Protein AF-A0A7S2A337-F1 (afdb_monomer_lite)

Secondary structure (DSSP, 8-state):
-PPPP-EEEEEESSGGG-TTHHHHHHHHHTTS-EEEEEESS-TTS----HHHHHHHTHHHHHHHHHSTT--EEEEE-HHHHHHHHHHHHHHHHHTS---HHHHHHHHHHHHHTT-EEEEE--S-TTHHHHHHHHHHHHHHHHHHHHHHHH--

Structure (mmCIF, N/CA/C/O backbone):
data_AF-A0A7S2A337-F1
#
_entry.id   AF-A0A7S2A337-F1
#
loop_
_atom_site.group_PDB
_atom_site.id
_atom_site.type_symbol
_atom_site.label_atom_id
_atom_site.label_alt_id
_atom_site.label_comp_id
_atom_site.label_asym_id
_atom_site.label_entity_id
_atom_site.label_seq_id
_atom_site.pdbx_PDB_ins_code
_atom_site.Cartn_x
_atom_site.Cartn_y
_atom_site.Cartn_z
_atom_site.occupancy
_atom_site.B_iso_or_equiv
_atom_site.auth_seq_id
_atom_site.auth_comp_id
_atom_site.auth_asym_id
_atom_site.auth_atom_id
_atom_site.pdbx_PDB_model_num
ATOM 1 N N . LYS A 1 1 ? -21.017 -16.288 7.705 1.00 58.16 1 LYS A N 1
ATOM 2 C CA . LYS A 1 1 ? -19.805 -16.303 6.847 1.00 58.16 1 LYS A CA 1
ATOM 3 C C . LYS A 1 1 ? -18.745 -15.461 7.542 1.00 58.16 1 LYS A C 1
ATOM 5 O O . LYS A 1 1 ? -19.105 -14.393 8.012 1.00 58.16 1 LYS A O 1
ATOM 10 N N . LYS A 1 2 ? -17.506 -15.947 7.658 1.00 79.81 2 LYS A N 1
ATOM 11 C CA . LYS A 1 2 ? -16.381 -15.146 8.161 1.00 79.81 2 LYS A CA 1
ATOM 12 C C . LYS A 1 2 ? -15.875 -14.276 7.005 1.00 79.81 2 LYS A C 1
ATOM 14 O O . LYS A 1 2 ? -15.748 -14.798 5.898 1.00 79.81 2 LYS A O 1
ATOM 19 N N . LEU A 1 3 ? -15.692 -12.979 7.234 1.00 86.06 3 LEU A N 1
ATOM 20 C CA . LEU A 1 3 ? -15.081 -12.081 6.252 1.00 86.06 3 LEU A CA 1
ATOM 21 C C . LEU A 1 3 ? -13.567 -12.332 6.207 1.00 86.06 3 LEU A C 1
ATOM 23 O O . LEU A 1 3 ? -12.989 -12.773 7.203 1.00 86.06 3 LEU A O 1
ATOM 27 N N . GLY A 1 4 ? -12.961 -12.110 5.040 1.00 88.50 4 GLY A N 1
ATOM 28 C CA . GLY A 1 4 ? -11.506 -12.075 4.902 1.00 88.50 4 GLY A CA 1
ATOM 29 C C . GLY A 1 4 ? -10.929 -10.794 5.499 1.00 88.50 4 GLY A C 1
ATOM 30 O O . GLY A 1 4 ? -11.667 -9.855 5.796 1.00 88.50 4 GLY A O 1
ATOM 31 N N . GLU A 1 5 ? -9.614 -10.771 5.667 1.00 94.12 5 GLU A N 1
ATOM 32 C CA . GLU A 1 5 ? -8.886 -9.581 6.097 1.00 94.12 5 GLU A CA 1
ATOM 33 C C . GLU A 1 5 ? -8.990 -8.457 5.052 1.00 94.12 5 GLU A C 1
ATOM 35 O O . GLU A 1 5 ? -9.032 -8.706 3.844 1.00 94.12 5 GLU A O 1
ATOM 40 N N . CYS A 1 6 ? -9.073 -7.209 5.518 1.00 96.75 6 CYS A N 1
ATOM 41 C CA . CYS A 1 6 ? -9.213 -6.036 4.665 1.00 96.75 6 CYS A CA 1
ATOM 42 C C . CYS A 1 6 ? -8.400 -4.876 5.241 1.00 96.75 6 CYS A C 1
ATOM 44 O O . CYS A 1 6 ? -8.739 -4.352 6.296 1.00 96.75 6 CYS A O 1
ATOM 46 N N . HIS A 1 7 ? -7.362 -4.447 4.524 1.00 98.06 7 HIS A N 1
ATOM 47 C CA . HIS A 1 7 ? -6.562 -3.282 4.900 1.00 98.06 7 HIS A CA 1
ATOM 48 C C . HIS A 1 7 ? -6.947 -2.072 4.052 1.00 98.06 7 HIS A C 1
ATOM 50 O O . HIS A 1 7 ? -6.857 -2.103 2.820 1.00 98.06 7 HIS A O 1
ATOM 56 N N . LEU A 1 8 ? -7.320 -0.975 4.708 1.00 98.19 8 LEU A N 1
ATOM 57 C CA . LEU A 1 8 ? -7.606 0.303 4.068 1.00 98.19 8 LEU A CA 1
ATOM 58 C C . LEU A 1 8 ? -6.458 1.277 4.314 1.00 98.19 8 LEU A C 1
ATOM 60 O O . LEU A 1 8 ? -6.302 1.808 5.410 1.00 98.19 8 LEU A O 1
ATOM 64 N N . PHE A 1 9 ? -5.692 1.591 3.273 1.00 98.38 9 PHE A N 1
ATOM 65 C CA . PHE A 1 9 ? -4.679 2.640 3.347 1.00 98.38 9 PHE A CA 1
ATOM 66 C C . PHE A 1 9 ? -5.244 3.967 2.854 1.00 98.38 9 PHE A C 1
ATOM 68 O O . PHE A 1 9 ? -5.499 4.136 1.661 1.00 98.38 9 PHE A O 1
ATOM 75 N N . PHE A 1 10 ? -5.392 4.931 3.759 1.00 97.94 10 PHE A N 1
ATOM 76 C CA . PHE A 1 10 ? -5.965 6.235 3.444 1.00 97.94 10 PHE A CA 1
ATOM 77 C C . PHE A 1 10 ? -4.966 7.360 3.720 1.00 97.94 10 PHE A C 1
ATOM 79 O O . PHE A 1 10 ? -4.290 7.379 4.746 1.00 97.94 10 PHE A O 1
ATOM 86 N N . GLY A 1 11 ? -4.844 8.306 2.787 1.00 96.81 11 GLY A N 1
ATOM 87 C CA . GLY A 1 11 ? -3.878 9.400 2.866 1.00 96.81 11 GLY A CA 1
ATOM 88 C C . GLY A 1 11 ? -4.534 10.768 2.753 1.00 96.81 11 GLY A C 1
ATOM 89 O O . GLY A 1 11 ? -5.227 11.041 1.776 1.00 96.81 11 GLY A O 1
ATOM 90 N N . CYS A 1 12 ? -4.254 11.663 3.699 1.00 96.56 12 CYS A N 1
ATOM 91 C CA . CYS A 1 12 ? -4.734 13.044 3.657 1.00 96.56 12 CYS A CA 1
ATOM 92 C C . CYS A 1 12 ? -3.700 14.035 4.232 1.00 96.56 12 CYS A C 1
ATOM 94 O O . CYS A 1 12 ? -2.526 13.712 4.460 1.00 96.56 12 CYS A O 1
ATOM 96 N N . ARG A 1 13 ? -4.074 15.313 4.356 1.00 95.69 13 ARG A N 1
ATOM 97 C CA . ARG A 1 13 ? -3.164 16.358 4.857 1.00 95.69 13 ARG A CA 1
ATOM 98 C C . ARG A 1 13 ? -3.127 16.341 6.379 1.00 95.69 13 ARG A C 1
ATOM 100 O O . ARG A 1 13 ? -2.057 16.165 6.950 1.00 95.69 13 ARG A O 1
ATOM 107 N N . SER A 1 14 ? -4.277 16.492 7.015 1.00 95.19 14 SER A N 1
ATOM 108 C CA . SER A 1 14 ? -4.436 16.499 8.466 1.00 95.19 14 SER A CA 1
ATOM 109 C C . SER A 1 14 ? -5.684 15.716 8.870 1.00 95.19 14 SER A C 1
ATOM 111 O O . SER A 1 14 ? -6.479 15.344 8.011 1.00 95.19 14 SER A O 1
ATOM 113 N N . GLU A 1 15 ? -5.897 15.521 10.171 1.00 93.62 15 GLU A N 1
ATOM 114 C CA . GLU A 1 15 ? -7.113 14.872 10.690 1.00 93.62 15 GLU A CA 1
ATOM 115 C C . GLU A 1 15 ? -8.405 15.543 10.197 1.00 93.62 15 GLU A C 1
ATOM 117 O O . GLU A 1 15 ? -9.406 14.878 9.955 1.00 93.62 15 GLU A O 1
ATOM 122 N N . LYS A 1 16 ? -8.373 16.860 9.959 1.00 93.88 16 LYS A N 1
ATOM 123 C CA . LYS A 1 16 ? -9.527 17.619 9.449 1.00 93.88 16 LYS A CA 1
ATOM 124 C C . LYS A 1 16 ? -9.903 17.254 8.011 1.00 93.88 16 LYS A C 1
ATOM 126 O O . LYS A 1 16 ? -11.023 17.508 7.592 1.00 93.88 16 LYS A O 1
ATOM 131 N N . ASP A 1 17 ? -8.969 16.680 7.256 1.00 95.38 17 ASP A N 1
ATOM 132 C CA . ASP A 1 17 ? -9.162 16.267 5.864 1.00 95.38 17 ASP A CA 1
ATOM 133 C C . ASP A 1 17 ? -9.567 14.784 5.755 1.00 95.38 17 ASP A C 1
ATOM 135 O O . ASP A 1 17 ? -9.576 14.217 4.659 1.00 95.38 17 ASP A O 1
ATOM 139 N N . ARG A 1 18 ? -9.854 14.125 6.887 1.00 95.00 18 ARG A N 1
ATOM 140 C CA . ARG A 1 18 ? -10.225 12.711 6.949 1.00 95.00 18 ARG A CA 1
ATOM 141 C C . ARG A 1 18 ? -11.694 12.515 6.584 1.00 95.00 18 ARG A C 1
ATOM 143 O O . ARG A 1 18 ? -12.562 12.356 7.441 1.00 95.00 18 ARG A O 1
ATOM 150 N N . ILE A 1 19 ? -11.964 12.552 5.281 1.00 96.81 19 ILE A N 1
ATOM 151 C CA . ILE A 1 19 ? -13.298 12.268 4.743 1.00 96.81 19 ILE A CA 1
ATOM 152 C C . ILE A 1 19 ? -13.780 10.893 5.226 1.00 96.81 19 ILE A C 1
ATOM 154 O O . ILE A 1 19 ? -13.000 9.945 5.277 1.00 96.81 19 ILE A O 1
ATOM 158 N N . TYR A 1 20 ? -15.058 10.808 5.604 1.00 96.88 20 TYR A N 1
ATOM 159 C CA . TYR A 1 20 ? -15.686 9.603 6.171 1.00 96.88 20 TYR A CA 1
ATOM 160 C C . TYR A 1 20 ? -15.012 9.045 7.430 1.00 96.88 20 TYR A C 1
ATOM 162 O O . TYR A 1 20 ? -15.189 7.873 7.751 1.00 96.88 20 TYR A O 1
ATOM 170 N N . GLY A 1 21 ? -14.265 9.875 8.161 1.00 96.25 21 GLY A N 1
ATOM 171 C CA . GLY A 1 21 ? -13.472 9.424 9.293 1.00 96.25 21 GLY A CA 1
ATOM 172 C C . GLY A 1 21 ? -14.255 8.627 10.341 1.00 96.25 21 GLY A C 1
ATOM 173 O O . GLY A 1 21 ? -13.896 7.495 10.640 1.00 96.25 21 GLY A O 1
ATOM 174 N N . GLU A 1 22 ? -15.365 9.172 10.838 1.00 96.38 22 GLU A N 1
ATOM 175 C CA . GLU A 1 22 ? -16.202 8.493 11.842 1.00 96.38 22 GLU A CA 1
ATOM 176 C C . GLU A 1 22 ? -16.765 7.157 11.333 1.00 96.38 22 GLU A C 1
ATOM 178 O O . GLU A 1 22 ? -16.845 6.182 12.076 1.00 96.38 22 GLU A O 1
ATOM 183 N N . THR A 1 23 ? -17.131 7.089 10.050 1.00 97.75 23 THR A N 1
ATOM 184 C CA . THR A 1 23 ? -17.628 5.857 9.423 1.00 97.75 23 THR A CA 1
ATOM 185 C C . THR A 1 23 ? -16.534 4.797 9.333 1.00 97.75 23 THR A C 1
ATOM 187 O O . THR A 1 23 ? -16.782 3.636 9.648 1.00 97.75 23 THR A O 1
ATOM 190 N N . ILE A 1 24 ? -15.323 5.196 8.937 1.00 97.44 24 ILE A N 1
ATOM 191 C CA . ILE A 1 24 ? -14.165 4.300 8.863 1.00 97.44 24 ILE A CA 1
ATOM 192 C C . ILE A 1 24 ? -13.790 3.797 10.262 1.00 97.44 24 ILE A C 1
ATOM 194 O O . ILE A 1 24 ? -13.561 2.602 10.420 1.00 97.44 24 ILE A O 1
ATOM 198 N N . ASP A 1 25 ? -13.808 4.664 11.279 1.00 97.06 25 ASP A N 1
ATOM 199 C CA . ASP A 1 25 ? -13.524 4.271 12.667 1.00 97.06 25 ASP A CA 1
ATOM 200 C C . ASP A 1 25 ? -14.554 3.268 13.191 1.00 97.06 25 ASP A C 1
ATOM 202 O O . ASP A 1 25 ? -14.206 2.310 13.878 1.00 97.06 25 ASP A O 1
ATOM 206 N N . ALA A 1 26 ? -15.833 3.454 12.851 1.00 97.75 26 ALA A N 1
ATOM 207 C CA . ALA A 1 26 ? -16.879 2.506 13.216 1.00 97.75 26 ALA A CA 1
ATOM 208 C C . ALA A 1 26 ? -16.673 1.140 12.537 1.00 97.75 26 ALA A C 1
ATOM 210 O O . ALA A 1 26 ? -16.870 0.099 13.167 1.00 97.75 26 ALA A O 1
ATOM 211 N N . TRP A 1 27 ? -16.255 1.125 11.267 1.00 96.88 27 TRP A N 1
ATOM 212 C CA . TRP A 1 27 ? -15.927 -0.109 10.551 1.00 96.88 27 TRP A CA 1
ATOM 213 C C . TRP A 1 27 ? -14.722 -0.822 11.158 1.00 96.88 27 TRP A C 1
ATOM 215 O O . TRP A 1 27 ? -14.802 -2.028 11.398 1.00 96.88 27 TRP A O 1
ATOM 225 N N . GLU A 1 28 ? -13.662 -0.088 11.480 1.00 96.56 28 GLU A N 1
ATOM 226 C CA . GLU A 1 28 ? -12.495 -0.623 12.180 1.00 96.56 28 GLU A CA 1
ATOM 227 C C . GLU A 1 28 ? -12.874 -1.179 13.561 1.00 96.56 28 GLU A C 1
ATOM 229 O O . GLU A 1 28 ? -12.581 -2.333 13.865 1.00 96.56 28 GLU A O 1
ATOM 234 N N . GLY A 1 29 ? -13.644 -0.428 14.355 1.00 96.50 29 GLY A N 1
ATOM 235 C CA . GLY A 1 29 ? -14.135 -0.870 15.665 1.00 96.50 29 GLY A CA 1
ATOM 236 C C . GLY A 1 29 ? -15.048 -2.102 15.611 1.00 96.50 29 GLY A C 1
ATOM 237 O O . GLY A 1 29 ? -15.124 -2.857 16.579 1.00 96.50 29 GLY A O 1
ATOM 238 N N . SER A 1 30 ? -15.716 -2.340 14.478 1.00 95.31 30 SER A N 1
ATOM 239 C CA . SER A 1 30 ? -16.507 -3.554 14.232 1.00 95.31 30 SER A CA 1
ATOM 240 C C . SER A 1 30 ? -15.686 -4.747 13.717 1.00 95.31 30 SER A C 1
ATOM 242 O O . SER A 1 30 ? -16.226 -5.846 13.588 1.00 95.31 30 SER A O 1
ATOM 244 N N . GLY A 1 31 ? -14.399 -4.545 13.414 1.00 94.44 31 GLY A N 1
ATOM 245 C CA . GLY A 1 31 ? -13.516 -5.551 12.822 1.00 94.44 31 GLY A CA 1
ATOM 246 C C . GLY A 1 31 ? -13.751 -5.792 11.327 1.00 94.44 31 GLY A C 1
ATOM 247 O O . GLY A 1 31 ? -13.389 -6.852 10.821 1.00 94.44 31 GLY A O 1
ATOM 248 N N . LEU A 1 32 ? -14.386 -4.850 10.617 1.00 95.06 32 LEU A N 1
ATOM 249 C CA . LEU A 1 32 ? -14.649 -4.967 9.178 1.00 95.06 32 LEU A CA 1
ATOM 250 C C . LEU A 1 32 ? -13.382 -4.754 8.337 1.00 95.06 32 LEU A C 1
ATOM 252 O O . LEU A 1 32 ? -13.243 -5.355 7.273 1.00 95.06 32 LEU A O 1
ATOM 256 N N . LEU A 1 33 ? -12.492 -3.876 8.799 1.00 96.19 33 LEU A N 1
ATOM 257 C CA . LEU A 1 33 ? -11.225 -3.542 8.157 1.00 96.19 33 LEU A CA 1
ATOM 258 C C . LEU A 1 33 ? -10.194 -3.103 9.201 1.00 96.19 33 LEU A C 1
ATOM 260 O O . LEU A 1 33 ? -10.567 -2.722 10.307 1.00 96.19 33 LEU A O 1
ATOM 264 N N . GLU A 1 34 ? -8.924 -3.096 8.818 1.00 97.06 34 GLU A N 1
ATOM 265 C CA . GLU A 1 34 ? -7.850 -2.391 9.518 1.00 97.06 34 GLU A CA 1
ATOM 266 C C . GLU A 1 34 ? -7.521 -1.099 8.758 1.00 97.06 34 GLU A C 1
ATOM 268 O O . GLU A 1 34 ? -7.310 -1.115 7.539 1.00 97.06 34 GLU A O 1
ATOM 273 N N . HIS A 1 35 ? -7.514 0.043 9.448 1.00 97.38 35 HIS A N 1
ATOM 274 C CA . HIS A 1 35 ? -7.347 1.348 8.820 1.00 97.38 35 HIS A CA 1
ATOM 275 C C . HIS A 1 35 ? -5.937 1.914 9.040 1.00 97.38 35 HIS A C 1
ATOM 277 O O . HIS A 1 35 ? -5.483 2.187 10.149 1.00 97.38 35 HIS A O 1
ATOM 283 N N . HIS A 1 36 ? -5.240 2.195 7.941 1.00 97.75 36 HIS A N 1
ATOM 284 C CA . HIS A 1 36 ? -3.894 2.757 7.947 1.00 97.75 36 HIS A CA 1
ATOM 285 C C . HIS A 1 36 ? -3.897 4.198 7.436 1.00 97.75 36 HIS A C 1
ATOM 287 O O . HIS A 1 36 ? -3.738 4.468 6.240 1.00 97.75 36 HIS A O 1
ATOM 293 N N . LEU A 1 37 ? -4.024 5.141 8.369 1.00 97.19 37 LEU A N 1
ATOM 294 C CA . LEU A 1 37 ? -4.025 6.572 8.078 1.00 97.19 37 LEU A CA 1
ATOM 295 C C . LEU A 1 37 ? -2.605 7.130 7.870 1.00 97.19 37 LEU A C 1
ATOM 297 O O . LEU A 1 37 ? -1.723 7.004 8.726 1.00 97.19 37 LEU A O 1
ATOM 301 N N . ALA A 1 38 ? -2.390 7.815 6.747 1.00 97.62 38 ALA A N 1
ATOM 302 C CA . ALA A 1 38 ? -1.174 8.554 6.424 1.00 97.62 38 ALA A CA 1
ATOM 303 C C . ALA A 1 38 ? -1.449 10.066 6.366 1.00 97.62 38 ALA A C 1
ATOM 305 O O . ALA A 1 38 ? -2.200 10.546 5.516 1.00 97.62 38 ALA A O 1
ATOM 306 N N . LEU A 1 39 ? -0.804 10.829 7.253 1.00 97.25 39 LEU A N 1
ATOM 307 C CA . LEU A 1 39 ? -0.959 12.282 7.337 1.00 97.25 39 LEU A CA 1
ATOM 308 C C . LEU A 1 39 ? 0.288 12.994 6.815 1.00 97.25 39 LEU A C 1
ATOM 310 O O . LEU A 1 39 ? 1.393 12.827 7.333 1.00 97.25 39 LEU A O 1
ATOM 314 N N . SER A 1 40 ? 0.106 13.836 5.801 1.00 96.19 40 SER A N 1
ATOM 315 C CA . SER A 1 40 ? 1.215 14.550 5.154 1.00 96.19 40 SER A CA 1
ATOM 316 C C . SER A 1 40 ? 1.533 15.923 5.764 1.00 96.19 40 SER A C 1
ATOM 318 O O . SER A 1 40 ? 2.550 16.522 5.413 1.00 96.19 40 SER A O 1
ATOM 320 N N . ARG A 1 41 ? 0.664 16.449 6.636 1.00 95.62 41 ARG A N 1
ATOM 321 C CA . ARG A 1 41 ? 0.755 17.783 7.264 1.00 95.62 41 ARG A CA 1
ATOM 322 C C . ARG A 1 41 ? 0.212 17.794 8.701 1.00 95.62 41 ARG A C 1
ATOM 324 O O . ARG A 1 41 ? -0.302 18.816 9.151 1.00 95.62 41 ARG A O 1
ATOM 331 N N . ALA A 1 42 ? 0.268 16.663 9.402 1.00 92.88 42 ALA A N 1
ATOM 332 C CA . ALA A 1 42 ? -0.098 16.630 10.814 1.00 92.88 42 ALA A CA 1
ATOM 333 C C . ALA A 1 42 ? 0.909 17.449 11.645 1.00 92.88 42 ALA A C 1
ATOM 335 O O . ALA A 1 42 ? 2.113 17.325 11.403 1.00 92.88 42 ALA A O 1
ATOM 336 N N . PRO A 1 43 ? 0.443 18.261 12.613 1.00 89.50 43 PRO A N 1
ATOM 337 C CA . PRO A 1 43 ? 1.329 18.861 13.604 1.00 89.50 43 PRO A CA 1
ATOM 338 C C . PRO A 1 43 ? 2.083 17.757 14.348 1.00 89.50 43 PRO A C 1
ATOM 340 O O . PRO A 1 43 ? 1.535 16.675 14.566 1.00 89.50 43 PRO A O 1
ATOM 343 N N . ASP A 1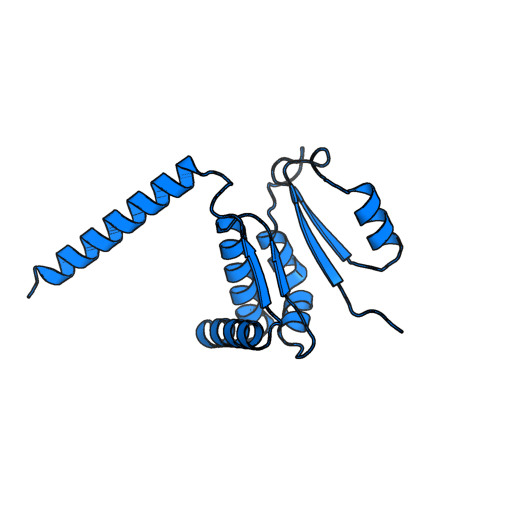 44 ? 3.338 18.023 14.705 1.00 89.75 44 ASP A N 1
ATOM 344 C CA . ASP A 1 44 ? 4.148 17.165 15.582 1.00 89.75 44 ASP A CA 1
ATOM 345 C C . ASP A 1 44 ? 4.372 15.725 15.085 1.00 89.75 44 ASP A C 1
ATOM 347 O O . ASP A 1 44 ? 4.775 14.843 15.844 1.00 89.75 44 ASP A O 1
ATOM 351 N N . ARG A 1 45 ? 4.139 15.461 13.792 1.00 89.62 45 ARG A N 1
ATOM 352 C CA . ARG A 1 45 ? 4.374 14.156 13.166 1.00 89.62 45 ARG A CA 1
ATOM 353 C C . ARG A 1 45 ? 5.158 14.304 11.864 1.00 89.62 45 ARG A C 1
ATOM 355 O O . ARG A 1 45 ? 4.955 15.269 11.124 1.00 89.62 45 ARG A O 1
ATOM 362 N N . PRO A 1 46 ? 6.033 13.339 11.533 1.00 94.06 46 PRO A N 1
ATOM 363 C CA . PRO A 1 46 ? 6.707 13.339 10.249 1.00 94.06 46 PRO A CA 1
ATOM 364 C C . PRO A 1 46 ? 5.693 13.174 9.115 1.00 94.06 46 PRO A C 1
ATOM 366 O O . PRO A 1 46 ? 4.724 12.412 9.201 1.00 94.06 46 PRO A O 1
ATOM 369 N N . LYS A 1 47 ? 5.958 13.876 8.014 1.00 96.88 47 LYS A N 1
ATOM 370 C CA . LYS A 1 47 ? 5.188 13.768 6.778 1.00 96.88 47 LYS A CA 1
ATOM 371 C C . LYS A 1 47 ? 5.160 12.317 6.303 1.00 96.88 47 LYS A C 1
ATOM 373 O O . LYS A 1 47 ? 6.197 11.771 5.943 1.00 96.88 47 LYS A O 1
ATOM 378 N N . THR A 1 48 ? 3.967 11.733 6.267 1.00 97.19 48 THR A N 1
ATOM 379 C CA . THR A 1 48 ? 3.763 10.321 5.932 1.00 97.19 48 THR A CA 1
ATOM 380 C C . THR A 1 48 ? 2.823 10.189 4.741 1.00 97.19 48 THR A C 1
ATOM 382 O O . THR A 1 48 ? 1.809 10.886 4.663 1.00 97.19 48 THR A O 1
ATOM 385 N N . TYR A 1 49 ? 3.139 9.280 3.819 1.00 97.38 49 TYR A N 1
ATOM 386 C CA . TYR A 1 49 ? 2.281 8.934 2.690 1.00 97.38 49 TYR A CA 1
ATOM 387 C C . TYR A 1 49 ? 1.839 7.465 2.723 1.00 97.38 49 TYR A C 1
ATOM 389 O O . TYR A 1 49 ? 2.403 6.637 3.436 1.00 97.38 49 TYR A O 1
ATOM 397 N N . VAL A 1 50 ? 0.842 7.126 1.902 1.00 97.81 50 VAL A N 1
ATOM 398 C CA . VAL A 1 50 ? 0.281 5.767 1.812 1.00 97.81 50 VAL A CA 1
ATOM 399 C C . VAL A 1 50 ? 1.348 4.725 1.463 1.00 97.81 50 VAL A C 1
ATOM 401 O O . VAL A 1 50 ? 1.403 3.674 2.093 1.00 97.81 50 VAL A O 1
ATOM 404 N N . GLN A 1 51 ? 2.261 5.023 0.534 1.00 97.75 51 GLN A N 1
ATOM 405 C CA . GLN A 1 51 ? 3.354 4.106 0.196 1.00 97.75 51 GLN A CA 1
ATOM 406 C C . GLN A 1 51 ? 4.342 3.861 1.345 1.00 97.75 51 GLN A C 1
ATOM 408 O O . GLN A 1 51 ? 5.072 2.872 1.315 1.00 97.75 51 GLN A O 1
ATOM 413 N N . ASP A 1 52 ? 4.405 4.755 2.334 1.00 97.88 52 ASP A N 1
ATOM 414 C CA . ASP A 1 52 ? 5.240 4.567 3.520 1.00 97.88 52 ASP A CA 1
ATOM 415 C C . ASP A 1 52 ? 4.539 3.632 4.507 1.00 97.88 52 ASP A C 1
ATOM 417 O O . ASP A 1 52 ? 5.171 2.719 5.035 1.00 97.88 52 ASP A O 1
ATOM 421 N N . LYS A 1 53 ? 3.214 3.774 4.654 1.00 98.06 53 LYS A N 1
ATOM 422 C CA . LYS A 1 53 ? 2.381 2.823 5.399 1.00 98.06 53 LYS A CA 1
ATOM 423 C C . LYS A 1 53 ? 2.404 1.428 4.778 1.00 98.06 53 LYS A C 1
ATOM 425 O O . LYS A 1 53 ? 2.668 0.477 5.496 1.00 98.06 53 LYS A O 1
ATOM 430 N N . LEU A 1 54 ? 2.270 1.293 3.458 1.00 98.06 54 LEU A N 1
ATOM 431 C CA . LEU A 1 54 ? 2.389 -0.011 2.786 1.00 98.06 54 LEU A CA 1
ATOM 432 C C . LEU A 1 54 ? 3.695 -0.735 3.144 1.00 98.06 54 LEU A C 1
ATOM 434 O O . LEU A 1 54 ? 3.689 -1.932 3.401 1.00 98.06 54 LEU A O 1
ATOM 438 N N . LYS A 1 55 ? 4.823 -0.015 3.195 1.00 97.00 55 LYS A N 1
ATOM 439 C CA . LYS A 1 55 ? 6.117 -0.605 3.578 1.00 97.00 55 LYS A CA 1
ATOM 440 C C . LYS A 1 55 ? 6.158 -1.022 5.049 1.00 97.00 55 LYS A C 1
ATOM 442 O O . LYS A 1 55 ? 6.831 -2.000 5.356 1.00 97.00 55 LYS A O 1
ATOM 447 N N . GLN A 1 56 ? 5.496 -0.273 5.934 1.00 97.19 56 GLN A N 1
ATOM 448 C CA . GLN A 1 56 ? 5.409 -0.588 7.362 1.00 97.19 56 GLN A CA 1
ATOM 449 C C . GLN A 1 56 ? 4.677 -1.919 7.591 1.00 97.19 56 GLN A C 1
ATOM 451 O O . GLN A 1 56 ? 5.144 -2.725 8.385 1.00 97.19 56 GLN A O 1
ATOM 456 N N . TYR A 1 57 ? 3.599 -2.160 6.844 1.00 97.31 57 TYR A N 1
ATOM 457 C CA . TYR A 1 57 ? 2.790 -3.386 6.893 1.00 97.31 57 TYR A CA 1
ATOM 458 C C . TYR A 1 57 ? 3.206 -4.395 5.814 1.00 97.31 57 TYR A C 1
ATOM 460 O O . TYR A 1 57 ? 2.405 -5.167 5.300 1.00 97.31 57 TYR A O 1
ATOM 468 N N . GLY A 1 58 ? 4.478 -4.366 5.407 1.00 96.88 58 GLY A N 1
ATOM 469 C CA . GLY A 1 58 ? 4.942 -5.117 4.244 1.00 96.88 58 GLY A CA 1
ATOM 470 C C . GLY A 1 58 ? 4.729 -6.629 4.347 1.00 96.88 58 GLY A C 1
ATOM 471 O O . GLY A 1 58 ? 4.538 -7.259 3.314 1.00 96.88 58 GLY A O 1
ATOM 472 N N . THR A 1 59 ? 4.752 -7.209 5.549 1.00 97.25 59 THR A N 1
ATOM 473 C CA . THR A 1 59 ? 4.527 -8.650 5.741 1.00 97.25 59 THR A CA 1
ATOM 474 C C . THR A 1 59 ? 3.094 -9.038 5.397 1.00 97.25 59 THR A C 1
ATOM 476 O O . THR A 1 59 ? 2.901 -9.807 4.460 1.00 97.25 59 THR A O 1
ATOM 479 N N . ASP A 1 60 ? 2.114 -8.409 6.043 1.00 96.81 60 ASP A N 1
ATOM 480 C CA . ASP A 1 60 ? 0.685 -8.689 5.840 1.00 96.81 60 ASP A CA 1
ATOM 481 C C . ASP A 1 60 ? 0.282 -8.438 4.378 1.00 96.81 60 ASP A C 1
ATOM 483 O O . ASP A 1 60 ? -0.379 -9.245 3.725 1.00 96.81 60 ASP A O 1
ATOM 487 N N . ILE A 1 61 ? 0.797 -7.350 3.794 1.00 97.56 61 ILE A N 1
ATOM 488 C CA . ILE A 1 61 ? 0.570 -7.043 2.379 1.00 97.56 61 ILE A CA 1
ATOM 489 C C . ILE A 1 61 ? 1.229 -8.069 1.458 1.00 97.56 61 ILE A C 1
ATOM 491 O O . ILE A 1 61 ? 0.676 -8.374 0.404 1.00 97.56 61 ILE A O 1
ATOM 495 N N . CYS A 1 62 ? 2.394 -8.613 1.807 1.00 98.19 62 CYS A N 1
ATOM 496 C CA . CYS A 1 62 ? 3.004 -9.674 1.011 1.00 98.19 62 CYS A CA 1
ATOM 497 C C . CYS A 1 62 ? 2.137 -10.934 1.017 1.00 98.19 62 CYS A C 1
ATOM 499 O O . CYS A 1 62 ? 1.919 -11.505 -0.051 1.00 98.19 62 CYS A O 1
ATOM 501 N N . ASP A 1 63 ? 1.618 -11.321 2.181 1.00 97.38 63 ASP A N 1
ATOM 502 C CA . ASP A 1 63 ? 0.769 -12.502 2.330 1.00 97.38 63 ASP A CA 1
ATOM 503 C C . ASP A 1 63 ? -0.509 -12.362 1.494 1.00 97.38 63 ASP A C 1
ATOM 505 O O . ASP A 1 63 ? -0.813 -13.240 0.685 1.00 97.38 63 ASP A O 1
ATOM 509 N N . ILE A 1 64 ? -1.178 -11.204 1.557 1.00 97.12 64 ILE A N 1
ATOM 510 C CA . ILE A 1 64 ? -2.366 -10.913 0.737 1.00 97.12 64 ILE A CA 1
ATOM 511 C C . ILE A 1 64 ? -2.040 -10.922 -0.757 1.00 97.12 64 ILE A C 1
ATOM 513 O O . ILE A 1 64 ? -2.798 -11.466 -1.556 1.00 97.12 64 ILE A O 1
ATOM 517 N N . LEU A 1 65 ? -0.927 -10.312 -1.173 1.00 97.75 65 LEU A N 1
ATOM 518 C CA . LEU A 1 65 ? -0.561 -10.279 -2.591 1.00 97.75 65 LEU A CA 1
ATOM 519 C C . LEU A 1 65 ? -0.228 -11.678 -3.127 1.00 97.75 65 LEU A C 1
ATOM 521 O O . LEU A 1 65 ? -0.506 -11.957 -4.292 1.00 97.75 65 LEU A O 1
ATOM 525 N N . MET A 1 66 ? 0.362 -12.545 -2.301 1.00 96.81 66 MET A N 1
ATOM 526 C CA . MET A 1 66 ? 0.725 -13.911 -2.684 1.00 96.81 66 MET A CA 1
ATOM 527 C C . MET A 1 66 ? -0.446 -14.895 -2.592 1.00 96.81 66 MET A C 1
ATOM 529 O O . MET A 1 66 ? -0.402 -15.930 -3.263 1.00 96.81 66 MET A O 1
ATOM 533 N N . ASP A 1 67 ? -1.495 -14.570 -1.835 1.00 95.62 67 ASP A N 1
ATOM 534 C CA . ASP A 1 67 ? -2.738 -15.334 -1.817 1.00 95.62 67 ASP A CA 1
ATOM 535 C C . ASP A 1 67 ? -3.427 -15.295 -3.198 1.00 95.62 67 ASP A C 1
ATOM 537 O O . ASP A 1 67 ? -3.531 -14.259 -3.868 1.00 95.62 67 ASP A O 1
ATOM 541 N N . LYS A 1 68 ? -3.915 -16.457 -3.640 1.00 92.56 68 LYS A N 1
ATOM 542 C CA . LYS A 1 68 ? -4.686 -16.612 -4.881 1.00 92.56 68 LYS A CA 1
ATOM 543 C C . LYS A 1 68 ? -6.034 -15.886 -4.819 1.00 92.56 68 LYS A C 1
ATOM 545 O O . LYS A 1 68 ? -6.522 -15.459 -5.860 1.00 92.56 68 LYS A O 1
ATOM 550 N N . ASP A 1 69 ? -6.594 -15.735 -3.621 1.00 94.25 69 ASP A N 1
ATOM 551 C CA . ASP A 1 69 ? -7.878 -15.082 -3.365 1.00 94.25 69 ASP A CA 1
ATOM 552 C C . ASP A 1 69 ? -7.680 -13.638 -2.860 1.00 94.25 69 ASP A C 1
ATOM 554 O O . ASP A 1 69 ? -8.645 -12.946 -2.544 1.00 94.25 69 ASP A O 1
ATOM 558 N N . GLY A 1 70 ? -6.431 -13.160 -2.799 1.00 97.00 70 GLY A N 1
ATOM 559 C CA . GLY A 1 70 ? -6.093 -11.796 -2.412 1.00 97.00 70 GLY A CA 1
ATOM 560 C C . GLY A 1 70 ? -6.307 -10.796 -3.546 1.00 97.00 70 GLY A C 1
ATOM 561 O O . GLY A 1 70 ? -5.947 -11.047 -4.703 1.00 97.00 70 GLY A O 1
ATOM 562 N N . HIS A 1 71 ? -6.875 -9.637 -3.204 1.00 98.12 71 HIS A N 1
ATOM 563 C CA . HIS A 1 71 ? -7.155 -8.544 -4.134 1.00 98.12 71 HIS A CA 1
ATOM 564 C C . HIS A 1 71 ? -6.470 -7.245 -3.698 1.00 98.12 71 HIS A C 1
ATOM 566 O O . HIS A 1 71 ? -6.349 -6.947 -2.513 1.00 98.12 71 HIS A O 1
ATOM 572 N N . TYR A 1 72 ? -6.080 -6.437 -4.681 1.00 98.44 72 TYR A N 1
ATOM 573 C CA . TYR A 1 72 ? -5.504 -5.113 -4.502 1.00 98.44 72 TYR A CA 1
ATOM 574 C C . TYR A 1 72 ? -6.274 -4.084 -5.328 1.00 98.44 72 TYR A C 1
ATOM 576 O O . TYR A 1 72 ? -6.470 -4.248 -6.536 1.00 98.44 72 TYR A O 1
ATOM 584 N N . TYR A 1 73 ? -6.649 -2.986 -4.680 1.00 98.44 73 TYR A N 1
ATOM 585 C CA . TYR A 1 73 ? -7.361 -1.875 -5.298 1.00 98.44 73 TYR A CA 1
ATOM 586 C C . TYR A 1 73 ? -6.621 -0.578 -5.011 1.00 98.44 73 TYR A C 1
ATOM 588 O O . TYR A 1 73 ? -6.155 -0.349 -3.895 1.00 98.44 73 TYR A O 1
ATOM 596 N N . ILE A 1 74 ? -6.547 0.294 -6.011 1.00 97.81 74 ILE A N 1
ATOM 597 C CA . ILE A 1 74 ? -6.034 1.646 -5.822 1.00 97.81 74 ILE A CA 1
ATOM 598 C C . ILE A 1 74 ? -6.865 2.658 -6.594 1.00 97.81 74 ILE A C 1
ATOM 600 O O . ILE A 1 74 ? -7.128 2.481 -7.784 1.00 97.81 74 ILE A O 1
ATOM 604 N N . CYS A 1 75 ? -7.249 3.735 -5.911 1.00 96.69 75 CYS A N 1
ATOM 605 C CA . CYS A 1 75 ? -7.993 4.839 -6.495 1.00 96.69 75 CYS A CA 1
ATOM 606 C C . CYS A 1 75 ? -7.280 6.186 -6.302 1.00 96.69 75 CYS A C 1
ATOM 608 O O . CYS A 1 75 ? -6.484 6.371 -5.377 1.00 96.69 75 CYS A O 1
ATOM 610 N N . GLY A 1 76 ? -7.571 7.136 -7.192 1.00 94.88 76 GLY A N 1
ATOM 611 C CA . GLY A 1 76 ? -7.140 8.528 -7.084 1.00 94.88 76 GLY A CA 1
ATOM 612 C C . GLY A 1 76 ? -6.033 8.922 -8.062 1.00 94.88 76 GLY A C 1
ATOM 613 O O . GLY A 1 76 ? -6.163 8.775 -9.279 1.00 94.88 76 GLY A O 1
ATOM 614 N N . ASP A 1 77 ? -4.965 9.519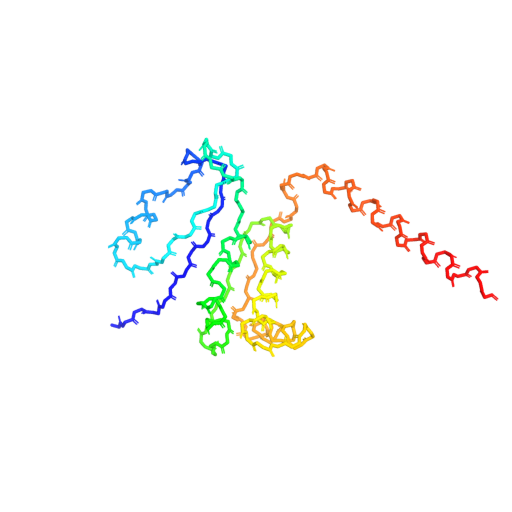 -7.535 1.00 94.62 77 ASP A N 1
ATOM 615 C CA . ASP A 1 77 ? -3.919 10.158 -8.335 1.00 94.62 77 ASP A CA 1
ATOM 616 C C . ASP A 1 77 ? -2.920 9.148 -8.930 1.00 94.62 77 ASP A C 1
ATOM 618 O O . ASP A 1 77 ? -2.369 8.297 -8.229 1.00 94.62 77 ASP A O 1
ATOM 622 N N . ALA A 1 78 ? -2.614 9.284 -10.222 1.00 93.44 78 ALA A N 1
ATOM 623 C CA . ALA A 1 78 ? -1.724 8.370 -10.938 1.00 93.44 78 ALA A CA 1
ATOM 624 C C . ALA A 1 78 ? -0.276 8.363 -10.408 1.00 93.44 78 ALA A C 1
ATOM 626 O O . ALA A 1 78 ? 0.405 7.336 -10.471 1.00 93.44 78 ALA A O 1
ATOM 627 N N . LYS A 1 79 ? 0.223 9.482 -9.866 1.00 91.75 79 LYS A N 1
ATOM 628 C CA . LYS A 1 79 ? 1.553 9.553 -9.241 1.00 91.75 79 LYS A CA 1
ATOM 629 C C . LYS A 1 79 ? 1.570 8.753 -7.944 1.00 91.75 79 LYS A C 1
ATOM 631 O O . LYS A 1 79 ? 2.511 7.994 -7.724 1.00 91.75 79 LYS A O 1
ATOM 636 N N . VAL A 1 80 ? 0.523 8.880 -7.128 1.00 94.06 80 VAL A N 1
ATOM 637 C CA . VAL A 1 80 ? 0.360 8.082 -5.902 1.00 94.06 80 VAL A CA 1
ATOM 638 C C . VAL A 1 80 ? 0.257 6.600 -6.250 1.00 94.06 80 VAL A C 1
ATOM 640 O O . VAL A 1 80 ? 0.969 5.789 -5.662 1.00 94.06 80 VAL A O 1
ATOM 643 N N . ALA A 1 81 ? -0.524 6.252 -7.275 1.00 96.44 81 ALA A N 1
ATOM 644 C CA . ALA A 1 81 ? -0.662 4.871 -7.718 1.00 96.44 81 ALA A CA 1
ATOM 645 C C . ALA A 1 81 ? 0.664 4.235 -8.146 1.00 96.44 81 ALA A C 1
ATOM 647 O O . ALA A 1 81 ? 0.961 3.103 -7.767 1.00 96.44 81 A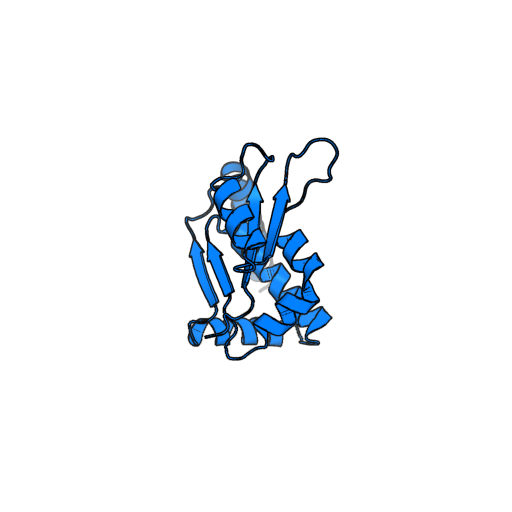LA A O 1
ATOM 648 N N . ASN A 1 82 ? 1.504 4.987 -8.860 1.00 95.62 82 ASN A N 1
ATOM 649 C CA . ASN A 1 82 ? 2.846 4.539 -9.224 1.00 95.62 82 ASN A CA 1
ATOM 650 C C . ASN A 1 82 ? 3.757 4.363 -7.995 1.00 95.62 82 ASN A C 1
ATOM 652 O O . ASN A 1 82 ? 4.509 3.391 -7.924 1.00 95.62 82 ASN A O 1
ATOM 656 N N . CYS A 1 83 ? 3.689 5.266 -7.010 1.00 96.62 83 CYS A N 1
ATOM 657 C CA . CYS A 1 83 ? 4.444 5.128 -5.760 1.00 96.62 83 CYS A CA 1
ATOM 658 C C . CYS A 1 83 ? 4.024 3.885 -4.961 1.00 96.62 83 CYS A C 1
ATOM 660 O O . CYS A 1 83 ? 4.891 3.174 -4.450 1.00 96.62 83 CYS A O 1
ATOM 662 N N . CYS A 1 84 ? 2.723 3.604 -4.876 1.00 98.06 84 CYS A N 1
ATOM 663 C CA . CYS A 1 84 ? 2.202 2.410 -4.213 1.00 98.06 84 CYS A CA 1
ATOM 664 C C . CYS A 1 84 ? 2.565 1.129 -4.974 1.00 98.06 84 CYS A C 1
ATOM 666 O O . CYS A 1 84 ? 3.007 0.169 -4.352 1.00 98.06 84 CYS A O 1
ATOM 668 N N . PHE A 1 85 ? 2.492 1.133 -6.310 1.00 98.38 85 PHE A N 1
ATOM 669 C CA . PHE A 1 85 ? 2.953 0.011 -7.133 1.00 98.38 85 PHE A CA 1
ATOM 670 C C . PHE A 1 85 ? 4.428 -0.322 -6.859 1.00 98.38 85 PHE A C 1
ATOM 672 O O . PHE A 1 85 ? 4.769 -1.474 -6.599 1.00 98.38 85 PHE A O 1
ATOM 679 N N . GLU A 1 86 ? 5.309 0.683 -6.844 1.00 98.38 86 GLU A N 1
ATOM 680 C CA . GLU A 1 86 ? 6.724 0.477 -6.515 1.00 98.38 86 GLU A CA 1
ATOM 681 C C . GLU A 1 86 ? 6.933 0.004 -5.068 1.00 98.38 86 GLU A C 1
ATOM 683 O O . GLU A 1 86 ? 7.857 -0.769 -4.799 1.00 98.38 86 GLU A O 1
ATOM 688 N N . ALA A 1 87 ? 6.087 0.427 -4.124 1.00 98.44 87 ALA A N 1
ATOM 689 C CA . ALA A 1 87 ? 6.111 -0.102 -2.764 1.00 98.44 87 ALA A CA 1
ATOM 690 C C . ALA A 1 87 ? 5.757 -1.597 -2.741 1.00 98.44 87 ALA A C 1
ATOM 692 O O . ALA A 1 87 ? 6.542 -2.376 -2.205 1.00 98.44 87 ALA A O 1
ATOM 693 N N . CYS A 1 88 ? 4.672 -2.012 -3.400 1.00 98.56 88 CYS A N 1
ATOM 694 C CA . CYS A 1 88 ? 4.270 -3.418 -3.512 1.00 98.56 88 CYS A CA 1
ATOM 695 C C . CYS A 1 88 ? 5.338 -4.279 -4.203 1.00 98.56 88 CYS A C 1
ATOM 697 O O . CYS A 1 88 ? 5.672 -5.355 -3.714 1.00 98.56 88 CYS A O 1
ATOM 699 N N . VAL A 1 89 ? 5.956 -3.789 -5.286 1.00 98.62 89 VAL A N 1
ATOM 700 C CA . VAL A 1 89 ? 7.088 -4.483 -5.927 1.00 98.62 89 VAL A CA 1
ATOM 701 C C . VAL A 1 89 ? 8.232 -4.680 -4.934 1.00 98.62 89 VAL A C 1
ATOM 703 O O . VAL A 1 89 ? 8.824 -5.754 -4.876 1.00 98.62 89 VAL A O 1
ATOM 706 N N . ASN A 1 90 ? 8.568 -3.663 -4.139 1.00 98.50 90 ASN A N 1
ATOM 707 C CA . ASN A 1 90 ? 9.637 -3.781 -3.150 1.00 98.50 90 ASN A CA 1
ATOM 708 C C . ASN A 1 90 ? 9.272 -4.699 -1.977 1.00 98.50 90 ASN A C 1
ATOM 710 O O . ASN A 1 90 ? 10.164 -5.373 -1.466 1.00 98.50 90 ASN A O 1
ATOM 714 N N . ILE A 1 91 ? 8.000 -4.758 -1.586 1.00 98.56 91 ILE A N 1
ATOM 715 C CA . ILE A 1 91 ? 7.484 -5.696 -0.584 1.00 98.56 91 ILE A CA 1
ATOM 716 C C . ILE A 1 91 ? 7.651 -7.135 -1.079 1.00 98.56 91 ILE A C 1
ATOM 718 O O . ILE A 1 91 ? 8.351 -7.912 -0.437 1.00 98.56 91 ILE A O 1
ATOM 722 N N . LEU A 1 92 ? 7.151 -7.458 -2.276 1.00 98.56 92 LEU A N 1
ATOM 723 C CA . LEU A 1 92 ? 7.300 -8.790 -2.883 1.00 98.56 92 LEU A CA 1
ATOM 724 C C . LEU A 1 92 ? 8.769 -9.206 -3.046 1.00 98.56 92 LEU A C 1
ATOM 726 O O . LEU A 1 92 ? 9.106 -10.384 -2.967 1.00 98.56 92 LEU A O 1
ATOM 730 N N . ARG A 1 93 ? 9.668 -8.241 -3.265 1.00 98.38 93 ARG A N 1
ATOM 731 C CA . ARG A 1 93 ? 11.109 -8.511 -3.325 1.00 98.38 93 ARG A CA 1
ATOM 732 C C . ARG A 1 93 ? 11.716 -8.823 -1.963 1.00 98.38 93 ARG A C 1
ATOM 734 O O . ARG A 1 93 ? 12.492 -9.763 -1.855 1.00 98.38 93 ARG A O 1
ATOM 741 N N . LYS A 1 94 ? 11.440 -7.985 -0.961 1.00 97.69 94 LYS A N 1
ATOM 742 C CA . LYS A 1 94 ? 12.088 -8.065 0.357 1.00 97.69 94 LYS A CA 1
ATOM 743 C C . LYS A 1 94 ? 11.486 -9.155 1.236 1.00 97.69 94 LYS A C 1
ATOM 745 O O . LYS A 1 94 ? 12.234 -9.850 1.906 1.00 97.69 94 LYS A O 1
ATOM 750 N N . VAL A 1 95 ? 10.161 -9.267 1.233 1.00 97.75 95 VAL A N 1
ATOM 751 C CA . VAL A 1 95 ? 9.403 -10.209 2.064 1.00 97.75 95 VAL A CA 1
ATOM 752 C C . VAL A 1 95 ? 9.139 -11.493 1.283 1.00 97.75 95 VAL A C 1
ATOM 754 O O . VAL A 1 95 ? 9.534 -12.566 1.717 1.00 97.75 95 VAL A O 1
ATOM 757 N N . GLY A 1 96 ? 8.580 -11.379 0.076 1.00 96.38 96 GLY A N 1
ATOM 758 C CA . GLY A 1 96 ? 8.252 -12.531 -0.777 1.00 96.38 96 GLY A CA 1
ATOM 759 C C . GLY A 1 96 ? 9.451 -13.178 -1.482 1.00 96.38 96 GLY A C 1
ATOM 760 O O . GLY A 1 96 ? 9.265 -14.065 -2.313 1.00 96.38 96 GLY A O 1
ATOM 761 N N . ASN A 1 97 ? 10.674 -12.710 -1.200 1.00 97.19 97 ASN A N 1
ATOM 762 C CA . ASN A 1 97 ? 11.939 -13.191 -1.765 1.00 97.19 97 ASN A CA 1
ATOM 763 C C . ASN A 1 97 ? 11.950 -13.296 -3.307 1.00 97.19 97 ASN A C 1
ATOM 765 O O . ASN A 1 97 ? 12.576 -14.178 -3.897 1.00 97.19 97 ASN A O 1
ATOM 769 N N . MET A 1 98 ? 11.231 -12.399 -3.989 1.00 97.75 98 MET A N 1
ATOM 770 C CA . MET A 1 98 ? 11.162 -12.381 -5.449 1.00 97.75 98 MET A CA 1
ATOM 771 C C . MET A 1 98 ? 12.248 -11.492 -6.067 1.00 97.75 98 MET A C 1
ATOM 773 O O . MET A 1 98 ? 12.620 -10.440 -5.545 1.00 97.75 98 MET A O 1
ATOM 777 N N . SER A 1 99 ? 12.693 -11.834 -7.278 1.00 98.44 99 SER A N 1
ATOM 778 C CA . SER A 1 99 ? 13.403 -10.861 -8.115 1.00 98.44 99 SER A CA 1
ATOM 779 C C . SER A 1 99 ? 12.456 -9.722 -8.522 1.00 98.44 99 SER A C 1
ATOM 781 O O . SER A 1 99 ? 11.236 -9.893 -8.566 1.00 98.44 99 SER A O 1
ATOM 783 N N . ARG A 1 100 ? 12.993 -8.543 -8.877 1.00 98.00 100 ARG A N 1
ATOM 784 C CA . ARG A 1 100 ? 12.154 -7.417 -9.343 1.00 98.00 100 ARG A CA 1
ATOM 785 C C . ARG A 1 100 ? 11.308 -7.801 -10.561 1.00 98.00 100 ARG A C 1
ATOM 787 O O . ARG A 1 100 ? 10.143 -7.427 -10.635 1.00 98.00 100 ARG A O 1
ATOM 794 N N . VAL A 1 101 ? 11.887 -8.563 -11.491 1.00 98.31 101 VAL A N 1
ATOM 795 C CA . VAL A 1 101 ? 11.188 -9.054 -12.687 1.00 98.31 101 VAL A CA 1
ATOM 796 C C . VAL A 1 101 ? 10.047 -9.990 -12.294 1.00 98.31 101 VAL A C 1
ATOM 798 O O . VAL A 1 101 ? 8.926 -9.790 -12.757 1.00 98.31 101 VAL A O 1
ATOM 801 N N . SER A 1 102 ? 10.303 -10.945 -11.395 1.00 98.38 102 SER A N 1
ATOM 802 C CA . SER A 1 102 ? 9.284 -11.881 -10.908 1.00 98.38 102 SER A CA 1
ATOM 803 C C . SER A 1 102 ? 8.147 -11.162 -10.179 1.00 98.38 102 SER A C 1
ATOM 805 O O . SER A 1 102 ? 6.983 -11.434 -10.457 1.00 98.38 102 SER A O 1
ATOM 807 N N . ALA A 1 103 ? 8.458 -10.187 -9.319 1.00 98.56 103 ALA A N 1
ATOM 808 C CA . ALA A 1 103 ? 7.453 -9.384 -8.619 1.00 98.56 103 ALA A CA 1
ATOM 809 C C . ALA A 1 103 ? 6.546 -8.613 -9.597 1.00 98.56 103 ALA A C 1
ATOM 811 O O . ALA A 1 103 ? 5.323 -8.636 -9.476 1.00 98.56 103 ALA A O 1
ATOM 812 N N . ILE A 1 104 ? 7.128 -7.981 -10.624 1.00 98.44 104 ILE A N 1
ATOM 813 C CA . ILE A 1 104 ? 6.355 -7.277 -11.659 1.00 98.44 104 ILE A CA 1
ATOM 814 C C . ILE A 1 104 ? 5.502 -8.259 -12.471 1.00 98.44 104 ILE A C 1
ATOM 816 O O . ILE A 1 104 ? 4.348 -7.965 -12.777 1.00 98.44 104 ILE A O 1
ATOM 820 N N . GLN A 1 105 ? 6.045 -9.422 -12.837 1.00 98.50 105 GLN A N 1
ATOM 821 C CA . GLN A 1 105 ? 5.288 -10.463 -13.538 1.00 98.50 105 GLN A CA 1
ATOM 822 C C . GLN A 1 105 ? 4.141 -11.007 -12.682 1.00 98.50 105 GLN A C 1
ATOM 824 O O . GLN A 1 105 ? 3.062 -11.256 -13.213 1.00 98.50 105 GLN A O 1
ATOM 829 N N . HIS A 1 106 ? 4.348 -11.149 -11.374 1.00 98.38 106 HIS A N 1
ATOM 830 C CA . HIS A 1 106 ? 3.316 -11.560 -10.432 1.00 98.38 106 HIS A CA 1
ATOM 831 C C . HIS A 1 106 ? 2.158 -10.555 -10.402 1.00 98.38 106 HIS A C 1
ATOM 833 O O . HIS A 1 106 ? 1.023 -10.937 -10.669 1.00 98.38 106 HIS A O 1
ATOM 839 N N . ILE A 1 107 ? 2.441 -9.260 -10.220 1.00 98.19 107 ILE A N 1
ATOM 840 C CA . ILE A 1 107 ? 1.401 -8.217 -10.250 1.00 98.19 107 ILE A CA 1
ATOM 841 C C . ILE A 1 107 ? 0.691 -8.169 -11.615 1.00 98.19 107 ILE A C 1
ATOM 843 O O . ILE A 1 107 ? -0.526 -8.005 -11.688 1.00 98.19 107 ILE A O 1
ATOM 847 N N . LYS A 1 108 ? 1.422 -8.367 -12.724 1.00 98.06 108 LYS A N 1
ATOM 848 C CA . LYS A 1 108 ? 0.806 -8.477 -14.059 1.00 98.06 108 LYS A CA 1
ATOM 849 C C . LYS A 1 108 ? -0.188 -9.639 -14.143 1.00 98.06 108 LYS A C 1
ATOM 851 O O . LYS A 1 108 ? -1.244 -9.454 -14.741 1.00 98.06 108 LYS A O 1
ATOM 856 N N . ARG A 1 109 ? 0.117 -10.800 -13.551 1.00 98.19 109 ARG A N 1
ATOM 857 C CA . ARG A 1 109 ? -0.826 -11.930 -13.481 1.00 98.19 109 ARG A CA 1
ATOM 858 C C . ARG A 1 109 ? -2.056 -11.583 -12.650 1.00 98.19 109 ARG A C 1
ATOM 860 O O . ARG A 1 109 ? -3.157 -11.740 -13.161 1.00 98.19 109 ARG A O 1
ATOM 867 N N . MET A 1 110 ? -1.880 -10.995 -11.462 1.00 98.44 110 MET A N 1
ATOM 868 C CA . MET A 1 110 ? -3.007 -10.526 -10.638 1.00 98.44 110 MET A CA 1
ATOM 869 C C . MET A 1 110 ? -3.937 -9.590 -11.420 1.00 98.44 110 MET A C 1
ATOM 871 O O . MET A 1 110 ? -5.154 -9.665 -11.291 1.00 98.44 110 MET A O 1
ATOM 875 N N . ARG A 1 111 ? -3.379 -8.714 -12.263 1.00 97.62 111 ARG A N 1
ATOM 876 C CA . ARG A 1 111 ? -4.171 -7.820 -13.116 1.00 97.62 111 ARG A CA 1
ATOM 877 C C . ARG A 1 111 ? -4.983 -8.578 -14.169 1.00 97.62 111 ARG A C 1
ATOM 879 O O . ARG A 1 111 ? -6.144 -8.245 -14.373 1.00 97.62 111 ARG A O 1
ATOM 886 N N . ILE A 1 112 ? -4.387 -9.571 -14.834 1.00 97.88 112 ILE A N 1
ATOM 887 C CA . ILE A 1 112 ? -5.084 -10.419 -15.821 1.00 97.88 112 ILE A CA 1
ATOM 888 C C . ILE A 1 112 ? -6.211 -11.212 -15.147 1.00 97.88 112 ILE A C 1
ATOM 890 O O . ILE A 1 112 ? -7.297 -11.329 -15.701 1.00 97.88 112 ILE A O 1
ATOM 894 N N . GLU A 1 113 ? -5.969 -11.693 -13.931 1.00 97.81 113 GLU A N 1
ATOM 895 C CA . GLU A 1 113 ? -6.932 -12.433 -13.106 1.00 97.81 113 GLU A CA 1
ATOM 896 C C . GLU A 1 113 ? -8.011 -11.536 -12.472 1.00 97.81 113 GLU A C 1
ATOM 898 O O . GLU A 1 113 ? -8.877 -12.021 -11.751 1.00 97.81 113 GLU A O 1
ATOM 903 N N . GLY A 1 114 ? -7.972 -10.220 -12.706 1.00 97.75 114 GLY A N 1
ATOM 904 C CA . GLY A 1 114 ? -8.943 -9.278 -12.150 1.00 97.75 114 GLY A CA 1
ATOM 905 C C . GLY A 1 114 ? -8.753 -8.964 -10.661 1.00 97.75 114 GLY A C 1
ATOM 906 O O . GLY A 1 114 ? -9.595 -8.291 -10.067 1.00 97.75 114 GLY A O 1
ATOM 907 N N . ARG A 1 115 ? -7.641 -9.392 -10.060 1.00 98.31 115 ARG A N 1
ATOM 908 C CA . ARG A 1 115 ? -7.317 -9.193 -8.640 1.00 98.31 115 ARG A CA 1
ATOM 909 C C . ARG A 1 115 ? -6.571 -7.897 -8.353 1.00 98.31 115 ARG A C 1
ATOM 911 O O . ARG A 1 115 ? -6.578 -7.444 -7.219 1.00 98.31 115 ARG A O 1
ATOM 918 N N . TRP A 1 116 ? -5.954 -7.283 -9.361 1.00 98.44 116 TRP A N 1
ATOM 919 C CA . TRP A 1 116 ? -5.285 -5.985 -9.237 1.00 98.44 116 TRP A CA 1
ATOM 920 C C . TRP A 1 116 ? -6.007 -4.924 -10.072 1.00 98.44 116 TRP A C 1
ATOM 922 O O . TRP A 1 116 ? -5.951 -4.966 -11.304 1.00 98.44 116 TRP A O 1
ATOM 932 N N . GLN A 1 117 ? -6.646 -3.957 -9.411 1.00 98.12 117 GLN A N 1
ATOM 933 C CA . GLN A 1 117 ? -7.516 -2.964 -10.046 1.00 98.12 117 GLN A CA 1
ATOM 934 C C . GLN A 1 117 ? -7.065 -1.524 -9.801 1.00 98.12 117 GLN A C 1
ATOM 936 O O . GLN A 1 117 ? -6.575 -1.168 -8.728 1.00 98.12 117 GLN A O 1
ATOM 941 N N . TYR A 1 118 ? -7.272 -0.691 -10.819 1.00 95.88 118 TYR A N 1
ATOM 942 C CA . TYR A 1 118 ? -6.932 0.727 -10.826 1.00 95.88 118 TYR A CA 1
ATOM 943 C C . TYR A 1 118 ? -8.173 1.563 -11.138 1.00 95.88 118 TYR A C 1
ATOM 945 O O . TYR A 1 118 ? -8.828 1.321 -12.149 1.00 95.88 118 TYR A O 1
ATOM 953 N N . ASP A 1 119 ? -8.415 2.597 -10.340 1.00 97.12 119 ASP A N 1
ATOM 954 C CA . ASP A 1 119 ? -9.348 3.683 -10.647 1.00 97.12 119 ASP A CA 1
ATOM 955 C C . ASP A 1 119 ? -8.606 5.028 -10.581 1.00 97.12 119 ASP A C 1
ATOM 957 O O . ASP A 1 119 ? -8.475 5.649 -9.525 1.00 97.12 119 ASP A O 1
ATOM 961 N N . LEU A 1 120 ? -8.010 5.440 -11.704 1.00 95.56 120 LEU A N 1
ATOM 962 C CA . LEU A 1 120 ? -7.093 6.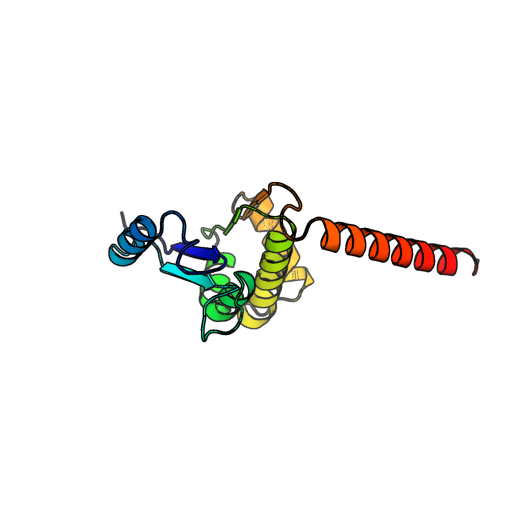580 -11.751 1.00 95.56 120 LEU A CA 1
ATOM 963 C C . LEU A 1 120 ? -7.660 7.736 -12.561 1.00 95.56 120 LEU A C 1
ATOM 965 O O . LEU A 1 120 ? -8.108 7.574 -13.691 1.00 95.56 120 LEU A O 1
ATOM 969 N N . TRP A 1 121 ? -7.513 8.931 -12.002 1.00 90.19 121 TRP A N 1
ATOM 970 C CA . TRP A 1 121 ? -8.162 10.148 -12.487 1.00 90.19 121 TRP A CA 1
ATOM 971 C C . TRP A 1 121 ? -7.148 11.106 -13.145 1.00 90.19 121 TRP A C 1
ATOM 973 O O . TRP A 1 121 ? -7.396 12.296 -13.325 1.00 90.19 121 TRP A O 1
ATOM 983 N N . GLY A 1 122 ? -5.969 10.582 -13.499 1.00 89.88 122 GLY A N 1
ATOM 984 C CA . GLY A 1 122 ? -4.843 11.335 -14.047 1.00 89.88 122 GLY A CA 1
ATOM 985 C C . GLY A 1 122 ? -3.874 11.848 -12.981 1.00 89.88 122 GLY A C 1
ATOM 986 O O . GLY A 1 122 ? -3.783 11.318 -11.874 1.00 89.88 122 GLY A O 1
ATOM 987 N N . ILE A 1 123 ? -3.093 12.864 -13.347 1.00 86.38 123 ILE A N 1
ATOM 988 C CA . ILE A 1 123 ? -2.192 13.570 -12.431 1.00 86.38 123 ILE A CA 1
ATOM 989 C C . ILE A 1 123 ? -2.946 14.799 -11.940 1.00 86.38 123 ILE A C 1
ATOM 991 O O . ILE A 1 123 ? -3.153 15.743 -12.696 1.00 86.38 123 ILE A O 1
ATOM 995 N N . ILE A 1 124 ? -3.354 14.780 -10.681 1.00 84.06 124 ILE A N 1
ATOM 996 C CA . ILE A 1 124 ? -4.155 15.828 -10.043 1.00 84.06 124 ILE A CA 1
ATOM 997 C C . ILE A 1 124 ? -3.298 16.555 -9.003 1.00 84.06 124 ILE A C 1
ATOM 999 O O . ILE A 1 124 ? -3.280 17.782 -8.907 1.00 84.06 124 ILE A O 1
ATOM 1003 N N . SER A 1 125 ? -2.523 15.793 -8.241 1.00 78.88 125 SER A N 1
ATOM 1004 C CA . SER A 1 125 ? -1.655 16.272 -7.179 1.00 78.88 125 SER A CA 1
ATOM 1005 C C . SER A 1 125 ? -0.360 16.840 -7.750 1.00 78.88 125 SER A C 1
ATOM 1007 O O . SER A 1 125 ? 0.355 16.165 -8.488 1.00 78.88 125 SER A O 1
ATOM 1009 N N . HIS A 1 126 ? -0.004 18.065 -7.345 1.00 82.38 126 HIS A N 1
ATOM 1010 C CA . HIS A 1 126 ? 1.231 18.735 -7.779 1.00 82.38 126 HIS A CA 1
ATOM 1011 C C . HIS A 1 126 ? 1.364 18.741 -9.315 1.00 82.38 126 HIS A C 1
ATOM 1013 O O . HIS A 1 126 ? 2.418 18.409 -9.862 1.00 82.38 126 HIS A O 1
ATOM 1019 N N . PHE A 1 127 ? 0.271 19.063 -10.018 1.00 84.56 127 PHE A N 1
ATOM 1020 C CA . PHE A 1 127 ? 0.186 18.972 -11.478 1.00 84.56 127 PHE A CA 1
ATOM 1021 C C . PHE A 1 127 ? 1.303 19.749 -12.183 1.00 84.56 127 PHE A C 1
ATOM 1023 O O . PHE A 1 127 ? 1.992 19.191 -13.032 1.00 84.56 127 PHE A O 1
ATOM 1030 N N . ASN A 1 128 ? 1.525 21.009 -11.798 1.00 86.69 128 ASN A N 1
ATOM 1031 C CA . ASN A 1 128 ? 2.535 21.864 -12.428 1.00 86.69 128 ASN A CA 1
ATOM 1032 C C . ASN A 1 128 ? 3.954 21.312 -12.250 1.00 86.69 128 ASN A C 1
ATOM 1034 O O . ASN A 1 128 ? 4.685 21.179 -13.229 1.00 86.69 128 ASN A O 1
ATOM 1038 N N . GLU A 1 129 ? 4.316 20.924 -11.026 1.00 86.69 129 GLU A N 1
ATOM 1039 C CA . GLU A 1 129 ? 5.611 20.297 -10.731 1.00 86.69 129 GLU A CA 1
ATOM 1040 C C . GLU A 1 129 ? 5.779 18.998 -11.523 1.00 86.69 129 GLU A C 1
ATOM 1042 O O . GLU A 1 129 ? 6.767 18.809 -12.227 1.00 86.69 129 GLU A O 1
ATOM 1047 N N . THR A 1 130 ? 4.763 18.133 -11.502 1.00 84.31 130 THR A N 1
ATOM 1048 C CA . THR A 1 130 ? 4.803 16.845 -12.201 1.00 84.31 130 THR A CA 1
ATOM 1049 C C . THR A 1 130 ? 4.893 17.032 -13.720 1.00 84.31 130 THR A C 1
ATOM 1051 O O . THR A 1 130 ? 5.623 16.305 -14.391 1.00 84.31 130 THR A O 1
ATOM 1054 N N . LYS A 1 131 ? 4.216 18.041 -14.280 1.00 86.62 131 LYS A N 1
ATOM 1055 C CA . LYS A 1 131 ? 4.318 18.414 -15.696 1.00 86.62 131 LYS A CA 1
ATOM 1056 C C . LYS A 1 131 ? 5.733 18.877 -16.050 1.00 86.62 131 LYS A C 1
ATOM 1058 O O . LYS A 1 131 ? 6.260 18.469 -17.086 1.00 86.62 131 LYS A O 1
ATOM 1063 N N . MET A 1 132 ? 6.357 19.694 -15.200 1.00 88.81 132 MET A N 1
ATOM 1064 C CA . MET A 1 132 ? 7.745 20.129 -15.386 1.00 88.81 132 MET A CA 1
ATOM 1065 C C . MET A 1 132 ? 8.723 18.951 -15.313 1.00 88.81 132 MET A C 1
ATOM 1067 O O . MET A 1 132 ? 9.587 18.828 -16.180 1.00 88.81 132 MET A O 1
ATOM 1071 N N . ASP A 1 133 ? 8.558 18.054 -14.343 1.00 87.62 133 ASP A N 1
ATOM 1072 C CA . ASP A 1 133 ? 9.402 16.865 -14.192 1.00 87.62 133 ASP A CA 1
ATOM 1073 C C . ASP A 1 133 ? 9.292 15.924 -15.396 1.00 87.62 133 ASP A C 1
ATOM 1075 O O . ASP A 1 133 ? 10.299 15.412 -15.891 1.00 87.62 133 ASP A O 1
ATOM 1079 N N . LEU A 1 134 ? 8.076 15.720 -15.913 1.00 85.62 134 LEU A N 1
ATOM 1080 C CA . LEU A 1 134 ? 7.845 14.926 -17.120 1.00 85.62 134 LEU A CA 1
ATOM 1081 C C . LEU A 1 134 ? 8.510 15.553 -18.347 1.00 85.62 134 LEU A C 1
ATOM 1083 O O . LEU A 1 134 ? 9.107 14.828 -19.144 1.00 85.62 134 LEU A O 1
ATOM 1087 N N . LYS A 1 135 ? 8.441 16.883 -18.490 1.00 91.00 135 LYS A N 1
ATOM 1088 C CA . LYS A 1 135 ? 9.124 17.604 -19.572 1.00 91.00 135 LYS A CA 1
ATOM 1089 C C . LYS A 1 135 ? 10.636 17.374 -19.503 1.00 91.00 135 LYS A C 1
ATOM 1091 O O . LYS A 1 135 ? 11.215 16.921 -20.484 1.00 91.00 135 LYS A O 1
ATOM 1096 N N . LYS A 1 136 ? 11.242 17.572 -18.327 1.00 92.56 136 LYS A N 1
ATOM 1097 C CA . LYS A 1 136 ? 12.680 17.340 -18.103 1.00 92.56 136 LYS A CA 1
ATOM 1098 C C . LYS A 1 13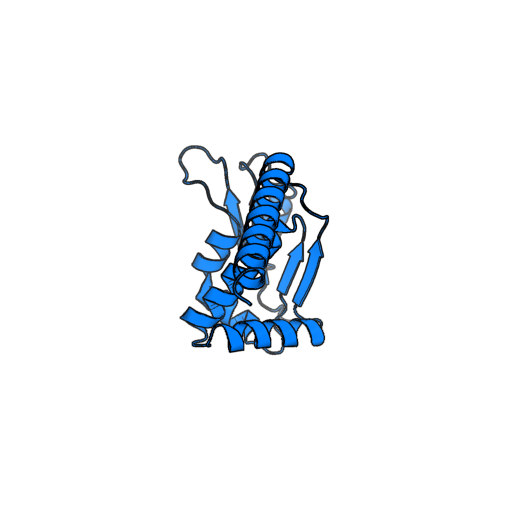6 ? 13.093 15.901 -18.418 1.00 92.56 136 LYS A C 1
ATOM 1100 O O . LYS A 1 136 ? 14.105 15.686 -19.075 1.00 92.56 136 LYS A O 1
ATOM 1105 N N . LYS A 1 137 ? 12.306 14.906 -17.987 1.00 90.19 137 LYS A N 1
ATOM 1106 C CA . LYS A 1 137 ? 12.578 13.491 -18.293 1.00 90.19 137 LYS A CA 1
ATOM 1107 C C . LYS A 1 137 ? 12.534 13.209 -19.791 1.00 90.19 137 LYS A C 1
ATOM 1109 O O . LYS A 1 137 ? 13.429 12.543 -20.296 1.00 90.19 137 LYS A O 1
ATOM 1114 N N . LYS A 1 138 ? 11.530 13.732 -20.504 1.00 90.69 138 LYS A N 1
ATOM 1115 C CA . LYS A 1 138 ? 11.432 13.578 -21.963 1.00 90.69 138 LYS A CA 1
ATOM 1116 C C . LYS A 1 138 ? 12.611 14.226 -22.683 1.00 90.69 138 LYS A C 1
ATOM 1118 O O . LYS A 1 138 ? 13.172 13.607 -23.577 1.00 90.69 138 LYS A O 1
ATOM 1123 N N . GLU A 1 139 ? 13.012 15.426 -22.269 1.00 93.94 139 GLU A N 1
ATOM 1124 C CA . GLU A 1 139 ? 14.195 16.104 -22.812 1.00 93.94 139 GLU A CA 1
ATOM 1125 C C . GLU A 1 139 ? 15.475 15.297 -22.561 1.00 93.94 139 GLU A C 1
ATOM 1127 O O . GLU A 1 139 ? 16.279 15.131 -23.472 1.00 93.94 139 GLU A O 1
ATOM 1132 N N . ALA A 1 140 ? 15.650 14.741 -21.359 1.00 91.81 140 ALA A N 1
ATOM 1133 C CA . ALA A 1 140 ? 16.793 13.890 -21.038 1.00 91.81 140 ALA A CA 1
ATOM 1134 C C . ALA A 1 140 ? 16.811 12.602 -21.878 1.00 91.81 140 ALA A C 1
ATOM 1136 O O . ALA A 1 140 ? 17.849 12.253 -22.433 1.00 91.81 140 ALA A O 1
ATOM 1137 N N . SER A 1 141 ? 15.670 11.922 -22.026 1.00 90.88 141 SER A N 1
ATOM 1138 C CA . SER A 1 141 ? 15.559 10.737 -22.884 1.00 90.88 141 SER A CA 1
ATOM 1139 C C . SER A 1 141 ? 15.824 11.058 -24.355 1.00 90.88 141 SER A C 1
ATOM 1141 O O . SER A 1 141 ? 16.534 10.305 -25.011 1.00 90.88 141 SER A O 1
ATOM 1143 N N . ALA A 1 142 ? 15.305 12.178 -24.867 1.00 91.38 142 ALA A N 1
ATOM 1144 C CA . ALA A 1 142 ? 15.564 12.615 -26.236 1.00 91.38 142 ALA A CA 1
ATOM 1145 C C . ALA A 1 142 ? 17.046 12.954 -26.454 1.00 91.38 142 ALA A C 1
ATOM 1147 O O . ALA A 1 142 ? 17.614 12.576 -27.472 1.00 91.38 142 ALA A O 1
ATOM 1148 N N . ARG A 1 143 ? 17.696 13.608 -25.481 1.00 92.19 143 ARG A N 1
ATOM 1149 C CA . ARG A 1 143 ? 19.143 13.870 -25.517 1.00 92.19 143 ARG A CA 1
ATOM 1150 C C . ARG A 1 143 ? 19.958 12.582 -25.533 1.00 92.19 143 ARG A C 1
ATOM 1152 O O . ARG A 1 143 ? 20.855 12.466 -26.354 1.00 92.19 143 ARG A O 1
ATOM 1159 N N . MET A 1 144 ? 19.634 11.622 -24.668 1.00 89.81 144 MET A N 1
ATOM 1160 C CA . MET A 1 144 ? 20.296 10.312 -24.662 1.00 89.81 144 MET A CA 1
ATOM 1161 C C . MET A 1 144 ? 20.121 9.580 -25.992 1.00 89.81 144 MET A C 1
ATOM 1163 O O . MET A 1 144 ? 21.073 8.996 -26.493 1.00 89.81 144 MET A O 1
ATOM 1167 N N . TRP A 1 145 ? 18.919 9.630 -26.572 1.00 90.88 145 TRP A N 1
ATOM 1168 C CA . TRP A 1 145 ? 18.665 9.045 -27.884 1.00 90.88 145 TRP A CA 1
ATOM 1169 C C . TRP A 1 145 ? 19.513 9.710 -28.971 1.00 90.88 145 TRP A C 1
ATOM 1171 O O . TRP A 1 145 ? 20.176 9.000 -29.709 1.00 90.88 145 TRP A O 1
ATOM 1181 N N . LEU A 1 146 ? 19.554 11.047 -29.020 1.00 91.19 146 LEU A N 1
ATOM 1182 C CA . LEU A 1 146 ? 20.369 11.786 -29.990 1.00 91.19 146 LEU A CA 1
ATOM 1183 C C . LEU A 1 146 ? 21.861 11.472 -29.857 1.00 91.19 146 LEU A C 1
ATOM 1185 O O . LEU A 1 146 ? 22.514 11.265 -30.868 1.00 91.19 146 LEU A O 1
ATOM 1189 N N . LEU A 1 147 ? 22.394 11.408 -28.634 1.00 88.38 147 LEU A N 1
ATOM 1190 C CA . LEU A 1 147 ? 23.800 11.054 -28.411 1.00 88.38 147 LEU A CA 1
ATOM 1191 C C . LEU A 1 147 ? 24.114 9.654 -28.948 1.00 88.38 147 LEU A C 1
ATOM 1193 O O . LEU A 1 147 ? 25.080 9.487 -29.676 1.00 88.38 147 LEU A O 1
ATOM 1197 N N . ASN A 1 148 ? 23.242 8.680 -28.686 1.00 84.56 148 ASN A N 1
ATOM 1198 C CA . ASN A 1 148 ? 23.413 7.315 -29.184 1.00 84.56 148 ASN A CA 1
ATOM 1199 C C . ASN A 1 148 ? 23.139 7.159 -30.694 1.00 84.56 148 ASN A C 1
ATOM 1201 O O . ASN A 1 148 ? 23.354 6.075 -31.220 1.00 84.56 148 ASN A O 1
ATOM 1205 N N . PHE A 1 149 ? 22.611 8.186 -31.370 1.00 78.19 149 PHE A N 1
ATOM 1206 C CA . PHE A 1 149 ? 22.280 8.156 -32.802 1.00 78.19 149 PHE A CA 1
ATOM 1207 C C . PHE A 1 149 ? 23.325 8.872 -33.669 1.00 78.19 149 PHE A C 1
ATOM 1209 O O . PHE A 1 149 ? 23.319 8.709 -34.881 1.00 78.19 149 PHE A O 1
ATOM 1216 N N . VAL A 1 150 ? 24.188 9.701 -33.071 1.00 63.03 150 VAL A N 1
ATOM 1217 C CA . VAL A 1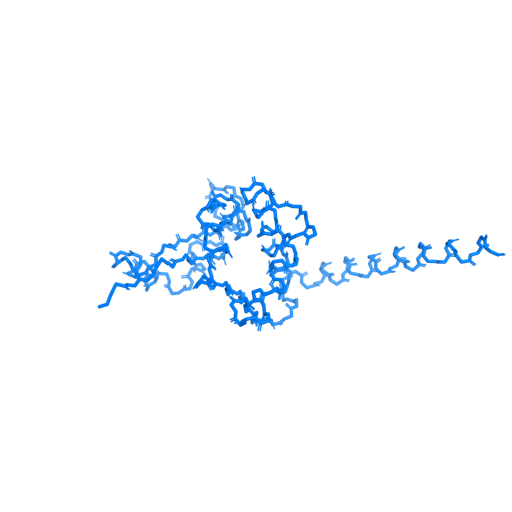 150 ? 25.247 10.448 -33.782 1.00 63.03 150 VAL A CA 1
ATOM 1218 C C . VAL A 1 150 ? 26.596 9.705 -33.744 1.00 63.03 150 VAL A C 1
ATOM 1220 O O . VAL A 1 150 ? 27.518 10.089 -34.455 1.00 63.03 150 VAL A O 1
ATOM 1223 N N . ASP A 1 151 ? 26.695 8.625 -32.962 1.00 55.31 151 ASP A N 1
ATOM 1224 C CA . ASP A 1 151 ? 27.878 7.754 -32.868 1.00 55.31 151 ASP A CA 1
ATOM 1225 C C . ASP A 1 151 ? 27.833 6.529 -33.830 1.00 55.31 151 ASP A C 1
ATOM 1227 O O . ASP A 1 151 ? 28.661 5.624 -33.702 1.00 55.31 151 ASP A O 1
ATOM 1231 N N . GLU A 1 152 ? 26.900 6.500 -34.797 1.00 47.62 152 GLU A N 1
ATOM 1232 C CA . GLU A 1 152 ? 26.893 5.611 -35.988 1.00 47.62 152 GLU A CA 1
ATOM 1233 C C . GLU A 1 152 ? 27.234 6.400 -37.263 1.00 47.62 152 GLU A C 1
ATOM 1235 O O . GLU A 1 152 ? 27.990 5.857 -38.104 1.00 47.62 152 GLU A O 1
#

Radius of gyration: 18.66 Å; chains: 1; bounding box: 48×38×52 Å

Organism: Trieres chinensis (NCBI:txid1514140)

Foldseek 3Di:
DDDDEAEAQDEDAEPVGPPCVVVVVVCVVVVVYHYHYAHQHYPPDHGGDSLNSCLVCLQVLLVLLPDPPRAAEDEEAPVSVVSNLVSQLVSCVPNVVDDSVRSVVSLVVCVVVVRYYYHHDYHDPPVVVVVVVVVVVVVVVVVVVVVVVVVD

InterPro domains:
  IPR001433 Oxidoreductase FAD/NAD(P)-binding [PF00175] (4-82)
  IPR001709 Flavoprotein pyridine nucleotide cytochrome reductase [PR00371] (4-13)
  IPR001709 Flavoprotein pyridine nucleotide cytochrome reductase [PR00371] (16-27)
  IPR001709 Flavoprotein pyridine nucleotide cytochrome reductase [PR00371] (47-63)
  IPR001709 Flavoprotein pyridine nucleotide cytochrome reductase [PR00371] (71-79)
  IPR039261 Ferredoxin-NADP reductase (FNR), nucleotide-binding domain [G3DSA:3.40.50.80] (1-123)
  IPR039261 Ferredoxin-NADP reductase (FNR), nucleotide-binding domain [SSF52343] (2-122)

Sequence (152 aa):
KKLGECHLFFGCRSEKDRIYGETIDAWEGSGLLEHHLALSRAPDRPKTYVQDKLKQYGTDICDILMDKDGHYYICGDAKVANCCFEACVNILRKVGNMSRVSAIQHIKRMRIEGRWQYDLWGIISHFNETKMDLKKKKEASARMWLLNFVDE

pLDDT: mean 93.77, std 7.68, range [47.62, 98.62]